Protein AF-U5S597-F1 (afdb_monomer_lite)

Secondary structure (DSSP, 8-state):
-HHHHHHHTT-SEEEEEEE-TTGGGGTTTTEEEES-SS-EEETTEEEEESS-EEEEEEE-PPPHHHHHT-SSHHHHHHHHHHHHS-------

Structure (mmCIF, N/CA/C/O backbone):
data_AF-U5S597-F1
#
_entry.id   AF-U5S597-F1
#
loop_
_atom_site.group_PDB
_atom_site.id
_atom_site.type_symbol
_atom_site.label_atom_id
_atom_site.label_alt_id
_atom_site.label_comp_id
_atom_site.label_asym_id
_atom_site.label_entity_id
_atom_site.label_seq_id
_atom_site.pdbx_PDB_ins_code
_atom_site.Cartn_x
_atom_site.Cartn_y
_atom_site.Cartn_z
_atom_site.occupancy
_atom_site.B_iso_or_equiv
_atom_site.auth_seq_id
_atom_site.auth_comp_id
_atom_site.auth_asym_id
_atom_site.auth_atom_id
_atom_site.pdbx_PDB_model_num
ATOM 1 N N . MET A 1 1 ? 0.439 -16.290 6.654 1.00 79.00 1 MET A N 1
ATOM 2 C CA . MET A 1 1 ? -0.093 -16.852 5.388 1.00 79.00 1 MET A CA 1
ATOM 3 C C . MET A 1 1 ? -0.361 -15.778 4.339 1.00 79.00 1 MET A C 1
ATOM 5 O O . MET A 1 1 ? 0.024 -15.982 3.197 1.00 79.00 1 MET A O 1
ATOM 9 N N . LEU A 1 2 ? -0.911 -14.617 4.719 1.00 82.88 2 LEU A N 1
ATOM 10 C CA . LEU A 1 2 ? -1.216 -13.510 3.799 1.00 82.88 2 LEU A CA 1
ATOM 11 C C . LEU A 1 2 ? -0.045 -13.093 2.887 1.00 82.88 2 LEU A C 1
ATOM 13 O O . LEU A 1 2 ? -0.231 -12.969 1.685 1.00 82.88 2 LEU A O 1
ATOM 17 N N . ARG A 1 3 ? 1.189 -13.003 3.412 1.00 82.69 3 ARG A N 1
ATOM 18 C CA . ARG A 1 3 ? 2.394 -12.716 2.601 1.00 82.69 3 ARG A CA 1
ATOM 19 C C . ARG A 1 3 ? 2.571 -13.679 1.420 1.00 82.69 3 ARG A C 1
ATOM 21 O O . ARG A 1 3 ? 2.950 -13.239 0.343 1.00 82.69 3 ARG A O 1
ATOM 28 N N . SER A 1 4 ? 2.345 -14.974 1.628 1.00 85.00 4 SER A N 1
ATOM 29 C CA . SER A 1 4 ? 2.521 -15.990 0.582 1.00 85.00 4 SER A CA 1
ATOM 30 C C . SER A 1 4 ? 1.420 -15.904 -0.471 1.00 85.00 4 SER A C 1
ATOM 32 O O . SER A 1 4 ? 1.703 -16.043 -1.654 1.00 85.00 4 SER A O 1
ATOM 34 N N . VAL A 1 5 ? 0.187 -15.615 -0.045 1.00 85.94 5 VAL A N 1
ATOM 35 C CA . VAL A 1 5 ? -0.959 -15.406 -0.941 1.00 85.94 5 VAL A CA 1
ATOM 36 C C . VAL A 1 5 ? -0.738 -14.170 -1.812 1.00 85.94 5 VAL A C 1
ATOM 38 O O . VAL A 1 5 ? -0.867 -14.240 -3.024 1.00 85.94 5 VAL A O 1
ATOM 41 N N . LEU A 1 6 ? -0.301 -13.058 -1.222 1.00 84.25 6 LEU A N 1
ATOM 42 C CA . LEU A 1 6 ? -0.009 -11.830 -1.965 1.00 84.25 6 LEU A CA 1
ATOM 43 C C . LEU A 1 6 ? 1.111 -12.023 -2.997 1.00 84.25 6 LEU A C 1
ATOM 45 O O . LEU A 1 6 ? 1.015 -11.512 -4.107 1.00 84.25 6 LEU A O 1
ATOM 49 N N . LYS A 1 7 ? 2.143 -12.812 -2.667 1.00 82.56 7 LYS A N 1
ATOM 50 C CA . LYS A 1 7 ? 3.187 -13.190 -3.631 1.00 82.56 7 LYS A CA 1
ATOM 51 C C . LYS A 1 7 ? 2.655 -14.041 -4.784 1.00 82.56 7 LYS A C 1
ATOM 53 O O . LYS A 1 7 ? 3.115 -13.870 -5.906 1.00 82.56 7 LYS A O 1
ATOM 58 N N . LEU A 1 8 ? 1.705 -14.941 -4.514 1.00 84.38 8 LEU A N 1
ATOM 59 C CA . LEU A 1 8 ? 1.040 -15.729 -5.556 1.00 84.38 8 LEU A CA 1
ATOM 60 C C . LEU A 1 8 ? 0.268 -14.825 -6.530 1.00 84.38 8 LEU A C 1
ATOM 62 O O . LEU A 1 8 ? 0.305 -15.067 -7.730 1.00 84.38 8 LEU A O 1
ATOM 66 N N . TYR A 1 9 ? -0.355 -13.758 -6.025 1.00 82.56 9 TYR A N 1
ATOM 67 C CA . TYR A 1 9 ? -1.063 -12.747 -6.821 1.00 82.56 9 TYR A CA 1
ATOM 68 C C . TYR A 1 9 ? -0.153 -11.632 -7.376 1.00 82.56 9 TYR A C 1
ATOM 70 O O . TYR A 1 9 ? -0.623 -10.542 -7.680 1.00 82.56 9 TYR A O 1
ATOM 78 N N . GLY A 1 10 ? 1.157 -11.869 -7.505 1.00 80.00 10 GLY A N 1
ATOM 79 C CA . GLY A 1 10 ? 2.061 -10.959 -8.223 1.00 80.00 10 GLY A CA 1
ATOM 80 C C . GLY A 1 10 ? 2.660 -9.808 -7.405 1.00 80.00 10 GLY A C 1
ATOM 81 O O . GLY A 1 10 ? 3.436 -9.014 -7.944 1.00 80.00 10 GLY A O 1
ATOM 82 N N . ALA A 1 11 ? 2.400 -9.720 -6.094 1.00 85.06 11 ALA A N 1
ATOM 83 C CA . ALA A 1 11 ? 3.105 -8.766 -5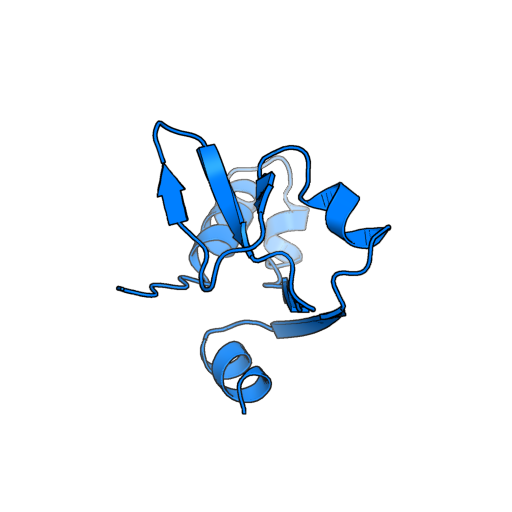.237 1.00 85.06 11 ALA A CA 1
ATOM 84 C C . ALA A 1 11 ? 4.560 -9.219 -5.026 1.00 85.06 11 ALA A C 1
ATOM 86 O O . ALA A 1 11 ? 4.843 -10.159 -4.279 1.00 85.06 11 ALA A O 1
ATOM 87 N N . SER A 1 12 ? 5.509 -8.530 -5.660 1.00 84.75 12 SER A N 1
ATOM 88 C CA . SER A 1 12 ? 6.936 -8.876 -5.564 1.00 84.75 12 SER A CA 1
ATOM 89 C C . SER A 1 12 ? 7.520 -8.526 -4.195 1.00 84.75 12 SER A C 1
ATOM 91 O O . SER A 1 12 ? 8.355 -9.257 -3.657 1.00 84.75 12 SER A O 1
ATOM 93 N N . MET A 1 13 ? 7.038 -7.436 -3.594 1.00 85.38 13 MET A N 1
ATOM 94 C CA . MET A 1 13 ? 7.390 -7.026 -2.239 1.00 85.38 13 MET A CA 1
ATOM 95 C C . MET A 1 13 ? 6.128 -6.817 -1.405 1.00 85.38 13 MET A C 1
ATOM 97 O O . MET A 1 13 ? 5.152 -6.242 -1.878 1.00 85.38 13 MET A O 1
ATOM 101 N N . VAL A 1 14 ? 6.170 -7.294 -0.157 1.00 87.44 14 VAL A N 1
ATOM 102 C CA . VAL A 1 14 ? 5.063 -7.189 0.803 1.00 87.44 14 VAL A CA 1
ATOM 103 C C . VAL A 1 14 ? 5.603 -6.707 2.147 1.00 87.44 14 VAL A C 1
ATOM 105 O O . VAL A 1 14 ? 6.298 -7.452 2.858 1.00 87.44 14 VAL A O 1
ATOM 108 N N . GLY A 1 15 ? 5.264 -5.469 2.488 1.00 86.19 15 GLY A N 1
ATOM 109 C CA . GLY A 1 15 ? 5.558 -4.820 3.760 1.00 86.19 15 GLY A CA 1
ATOM 110 C C . GLY A 1 15 ? 4.336 -4.789 4.674 1.00 86.19 15 GLY A C 1
ATOM 111 O O . GLY A 1 15 ? 3.200 -4.740 4.210 1.00 86.19 15 GLY A O 1
ATOM 112 N N . TYR A 1 16 ? 4.587 -4.808 5.979 1.00 87.50 16 TYR A N 1
ATOM 113 C CA . TYR A 1 16 ? 3.565 -4.627 7.006 1.00 87.50 16 TYR A CA 1
ATOM 114 C C . TYR A 1 16 ? 3.991 -3.465 7.888 1.00 87.50 16 TYR A C 1
ATOM 116 O O . TYR A 1 16 ? 5.161 -3.382 8.263 1.00 87.50 16 TYR A O 1
ATOM 124 N N . MET A 1 17 ? 3.052 -2.593 8.222 1.00 86.62 17 MET A N 1
ATOM 125 C CA . MET A 1 17 ? 3.280 -1.489 9.143 1.00 86.62 17 MET A CA 1
ATOM 126 C C . MET A 1 17 ? 2.093 -1.342 10.081 1.00 86.62 17 MET A C 1
ATOM 128 O O . MET A 1 17 ? 0.943 -1.466 9.665 1.00 86.62 17 MET A O 1
ATOM 132 N N . GLU A 1 18 ? 2.372 -1.074 11.348 1.00 86.56 18 GLU A N 1
ATOM 133 C CA . GLU A 1 18 ? 1.333 -0.715 12.304 1.00 86.56 18 GLU A CA 1
ATOM 134 C C . GLU A 1 18 ? 0.853 0.714 12.024 1.00 86.56 18 GLU A C 1
ATOM 136 O O . GLU A 1 18 ? 1.666 1.625 11.840 1.00 86.56 18 GLU A O 1
ATOM 141 N N . LEU A 1 19 ? -0.466 0.915 12.012 1.00 84.00 19 LEU A N 1
ATOM 142 C CA . LEU A 1 19 ? -1.083 2.231 11.890 1.00 84.00 19 LEU A CA 1
ATOM 143 C C . LEU A 1 19 ? -1.177 2.898 13.267 1.00 84.00 19 LEU A C 1
ATOM 145 O O . LEU A 1 19 ? -2.230 2.935 13.902 1.00 84.00 19 LEU A O 1
ATOM 149 N N . ASN A 1 20 ? -0.055 3.452 13.718 1.00 81.75 20 ASN A N 1
ATOM 150 C CA . ASN A 1 20 ? 0.023 4.330 14.885 1.00 81.75 20 ASN A CA 1
ATOM 151 C C . ASN A 1 20 ? -0.426 5.772 14.561 1.00 81.75 20 ASN A C 1
ATOM 153 O O . ASN A 1 20 ? -0.579 6.142 13.394 1.00 81.75 20 ASN A O 1
ATOM 157 N N . GLU A 1 21 ? -0.573 6.618 15.585 1.00 77.81 21 GLU A N 1
ATOM 158 C CA . GLU A 1 21 ? -1.022 8.018 15.458 1.00 77.81 21 GLU A CA 1
ATOM 159 C C . GLU A 1 21 ? -0.221 8.861 14.451 1.00 77.81 21 GLU A C 1
ATOM 161 O O . GLU A 1 21 ? -0.764 9.787 13.851 1.00 77.81 21 GLU A O 1
ATOM 166 N N . LYS A 1 22 ? 1.068 8.556 14.240 1.00 78.75 22 LYS A N 1
ATOM 167 C CA . LYS A 1 22 ? 1.901 9.255 13.250 1.00 78.75 22 LYS A CA 1
ATOM 168 C C . LYS A 1 22 ? 1.599 8.775 11.836 1.00 78.75 22 LYS A C 1
ATOM 170 O O . LYS A 1 22 ? 1.476 9.591 10.934 1.00 78.75 22 LYS A O 1
ATOM 175 N N . THR A 1 23 ? 1.471 7.466 11.649 1.00 75.44 23 THR A N 1
ATOM 176 C CA . THR A 1 23 ? 1.234 6.848 10.335 1.00 75.44 23 THR A CA 1
ATOM 177 C C . THR A 1 23 ? -0.203 6.978 9.844 1.00 75.44 23 THR A C 1
ATOM 179 O O . THR A 1 23 ? -0.411 7.097 8.641 1.00 75.44 23 THR A O 1
ATOM 182 N N . LYS A 1 24 ? -1.190 7.051 10.749 1.00 73.69 24 LYS A N 1
ATOM 183 C CA . LYS A 1 24 ? -2.583 7.329 10.377 1.00 73.69 24 LYS A CA 1
ATOM 184 C C . LYS A 1 24 ? -2.725 8.692 9.677 1.00 73.69 24 LYS A C 1
ATOM 186 O O . LYS A 1 24 ? -3.636 8.855 8.880 1.00 73.69 24 LYS A O 1
ATOM 191 N N . LYS A 1 25 ? -1.771 9.623 9.859 1.00 71.44 25 LYS A N 1
ATOM 192 C CA . LYS A 1 25 ? -1.723 10.918 9.146 1.00 71.44 25 LYS A CA 1
ATOM 193 C C . LYS A 1 25 ? -1.585 10.827 7.645 1.00 71.44 25 LYS A C 1
ATOM 195 O O . LYS A 1 25 ? -2.085 11.710 6.968 1.00 71.44 25 LYS A O 1
ATOM 200 N N . PHE A 1 26 ? -1.000 9.752 7.136 1.00 69.69 26 PHE A N 1
ATOM 201 C CA . PHE A 1 26 ? -0.957 9.512 5.696 1.00 69.69 26 PHE A CA 1
ATOM 202 C C . PHE A 1 26 ? -2.292 9.004 5.132 1.00 69.69 26 PHE A C 1
ATOM 204 O O . PHE A 1 26 ? -2.432 8.907 3.923 1.00 69.69 26 PHE A O 1
ATOM 211 N N . VAL A 1 27 ? -3.254 8.672 6.001 1.00 69.25 27 VAL A N 1
ATOM 212 C CA . VAL A 1 27 ? -4.583 8.143 5.651 1.00 69.25 27 VAL A CA 1
ATOM 213 C C . VAL A 1 27 ? -5.701 9.130 6.041 1.00 69.25 27 VAL A C 1
ATOM 215 O O . VAL A 1 27 ? -6.798 9.071 5.500 1.00 69.25 27 VAL A O 1
ATOM 218 N N . PHE A 1 28 ? -5.425 10.069 6.956 1.00 60.16 28 PHE A N 1
ATOM 219 C CA . PHE A 1 28 ? -6.399 11.027 7.502 1.00 60.16 28 PHE A CA 1
ATOM 220 C C . PHE A 1 28 ? -6.942 12.055 6.495 1.00 60.16 28 PHE A C 1
ATOM 222 O O . PHE A 1 28 ? -7.916 12.720 6.828 1.00 60.16 28 PHE A O 1
ATOM 229 N N . GLU A 1 29 ? -6.346 12.230 5.310 1.00 65.06 29 GLU A N 1
ATOM 230 C CA . GLU A 1 29 ? -6.908 13.163 4.315 1.00 65.06 29 GLU A CA 1
ATOM 231 C C . GLU A 1 29 ? -8.215 12.643 3.695 1.00 65.06 29 GLU A C 1
ATOM 233 O O . GLU A 1 29 ? -9.050 13.447 3.292 1.00 65.06 29 GLU A O 1
ATOM 238 N N . GLU A 1 30 ? -8.426 11.322 3.680 1.00 69.12 30 GLU A N 1
ATOM 239 C CA . GLU A 1 30 ? -9.585 10.696 3.026 1.00 69.12 30 GLU A CA 1
ATOM 240 C C . GLU A 1 30 ? -10.513 9.941 3.997 1.00 69.12 30 GLU A C 1
ATOM 242 O O . GLU A 1 30 ? -11.683 9.744 3.678 1.00 69.12 30 GLU A O 1
ATOM 247 N N . TYR A 1 31 ? -10.038 9.551 5.191 1.00 78.56 31 TYR A N 1
ATOM 248 C CA . TYR A 1 31 ? -10.775 8.655 6.096 1.00 78.56 31 TYR A CA 1
ATOM 249 C C . TYR A 1 31 ? -10.953 9.213 7.515 1.00 78.56 31 TYR A C 1
ATOM 251 O O . TYR A 1 31 ? -9.998 9.660 8.160 1.00 78.56 31 TYR A O 1
ATOM 259 N N . GLU A 1 32 ? -12.162 9.073 8.062 1.00 85.19 32 GLU A N 1
ATOM 260 C CA . GLU A 1 32 ? -12.462 9.374 9.465 1.00 85.19 32 GLU A CA 1
ATOM 261 C C . GLU A 1 32 ? -12.308 8.138 10.359 1.00 85.19 32 GLU A C 1
ATOM 263 O O . GLU A 1 32 ? -12.763 7.051 10.019 1.00 85.19 32 GLU A O 1
ATOM 268 N N . PHE A 1 33 ? -11.734 8.291 11.556 1.00 84.44 33 PHE A N 1
ATOM 269 C CA . PHE A 1 33 ? -11.621 7.191 12.519 1.00 84.44 33 PHE A CA 1
ATOM 270 C C . PHE A 1 33 ? -12.671 7.332 13.621 1.00 84.44 33 PHE A C 1
ATOM 272 O O . PHE A 1 33 ? -12.628 8.284 14.402 1.00 84.44 33 PHE A O 1
ATOM 279 N N . ARG A 1 34 ? -13.597 6.374 13.717 1.00 85.56 34 ARG A N 1
ATOM 280 C CA . ARG A 1 34 ? -14.673 6.361 14.725 1.00 85.56 34 ARG A CA 1
ATOM 281 C C . ARG A 1 34 ? -14.650 5.066 15.532 1.00 85.56 34 ARG A C 1
ATOM 283 O O . ARG A 1 34 ? -14.090 4.062 15.095 1.00 85.56 34 ARG A O 1
ATOM 290 N N . ASP A 1 35 ? -15.245 5.079 16.721 1.00 87.94 35 ASP A N 1
ATOM 291 C CA . ASP A 1 35 ? -15.386 3.870 17.540 1.00 87.94 35 ASP A CA 1
ATOM 292 C C . ASP A 1 35 ? -16.528 2.999 17.003 1.00 87.94 35 ASP A C 1
ATOM 294 O O . ASP A 1 35 ? -17.691 3.132 17.381 1.00 87.94 35 ASP A O 1
ATOM 298 N N . VAL A 1 36 ? -16.198 2.179 16.008 1.00 87.25 36 VAL A N 1
ATOM 299 C CA . VAL A 1 36 ? -17.132 1.319 15.282 1.00 87.25 36 VAL A CA 1
ATOM 300 C C . VAL A 1 36 ? -16.505 -0.061 15.084 1.00 87.25 36 VAL A C 1
ATOM 302 O O . VAL A 1 36 ? -15.282 -0.173 15.012 1.00 87.25 36 VAL A O 1
ATOM 305 N N . PRO A 1 37 ? -17.305 -1.135 14.978 1.00 85.75 37 PRO A N 1
ATOM 306 C CA . PRO A 1 37 ? -16.767 -2.493 14.883 1.00 85.75 37 PRO A CA 1
ATOM 307 C C . PRO A 1 37 ? -16.113 -2.806 13.529 1.00 85.75 37 PRO A C 1
ATOM 309 O O . PRO A 1 37 ? -15.283 -3.708 13.445 1.00 85.75 37 PRO A O 1
ATOM 312 N N . LYS A 1 38 ? -16.491 -2.099 12.457 1.00 86.81 38 LYS A N 1
ATOM 313 C CA . LYS A 1 38 ? -15.969 -2.295 11.096 1.00 86.81 38 LYS A CA 1
ATOM 314 C C . LYS A 1 38 ? -16.002 -0.991 10.307 1.00 86.81 38 LYS A C 1
ATOM 316 O O . LYS A 1 38 ? -16.783 -0.104 10.641 1.00 86.81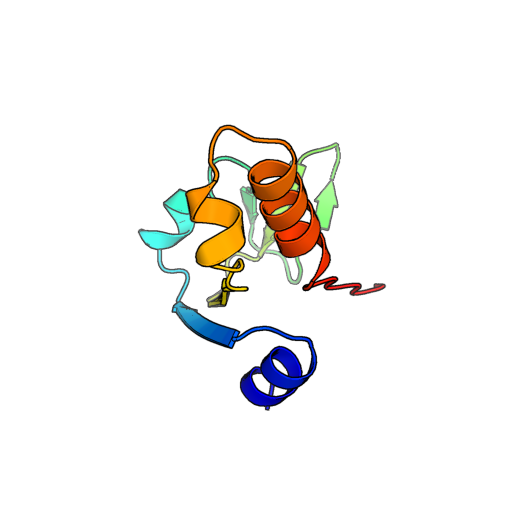 38 LYS A O 1
ATOM 321 N N . GLY A 1 39 ? -15.180 -0.908 9.263 1.00 86.06 39 GLY A N 1
ATOM 322 C CA . GLY A 1 39 ? -15.213 0.221 8.338 1.00 86.06 39 GLY A CA 1
ATOM 323 C C . GLY A 1 39 ? -16.478 0.215 7.480 1.00 86.06 39 GLY A C 1
ATOM 324 O O . GLY A 1 39 ? -17.017 -0.852 7.171 1.00 86.06 39 GLY A O 1
ATOM 325 N N . PHE A 1 40 ? -16.970 1.400 7.139 1.00 87.19 40 PHE A N 1
ATOM 326 C CA . PHE A 1 40 ? -18.137 1.596 6.282 1.00 87.19 40 PHE A CA 1
ATOM 327 C C . PHE A 1 40 ? -18.079 2.963 5.606 1.00 87.19 40 PHE A C 1
ATOM 329 O O . PHE A 1 40 ? -17.436 3.883 6.105 1.00 87.19 40 PHE A O 1
ATOM 336 N N . THR A 1 41 ? -18.803 3.087 4.502 1.00 87.38 41 THR A N 1
ATOM 337 C CA . THR A 1 41 ? -19.026 4.359 3.817 1.00 87.38 41 THR A CA 1
ATOM 338 C C . THR A 1 41 ? -20.412 4.868 4.191 1.00 87.38 41 THR A C 1
ATOM 340 O O . THR A 1 41 ? -21.395 4.141 4.033 1.00 87.38 41 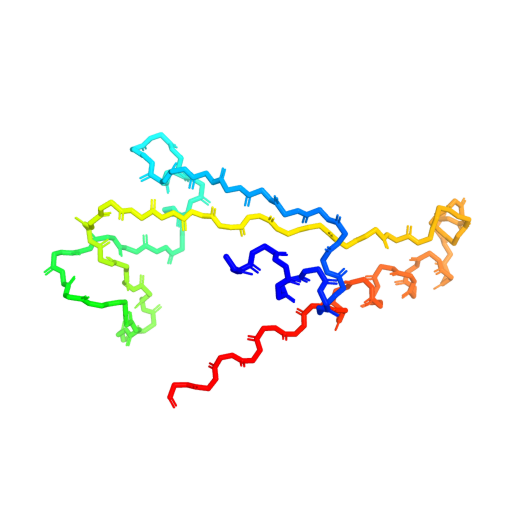THR A O 1
ATOM 343 N N . ASP A 1 42 ? -20.507 6.103 4.675 1.00 82.94 42 ASP A N 1
ATOM 344 C CA . ASP A 1 42 ? -21.783 6.767 4.947 1.00 82.94 42 ASP A CA 1
ATOM 345 C C . ASP A 1 42 ? -21.785 8.173 4.355 1.00 82.94 42 ASP A 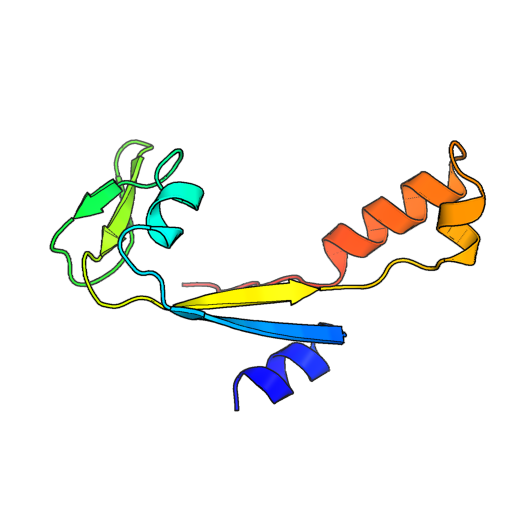C 1
ATOM 347 O O . ASP A 1 42 ? -20.865 8.955 4.579 1.00 82.94 42 ASP A O 1
ATOM 351 N N . ALA A 1 43 ? -22.807 8.474 3.553 1.00 80.38 43 ALA A N 1
ATOM 352 C CA . ALA A 1 43 ? -23.001 9.772 2.903 1.00 80.38 43 ALA A CA 1
ATOM 353 C C . ALA A 1 43 ? -21.754 10.357 2.189 1.00 80.38 43 ALA A C 1
ATOM 355 O O . ALA A 1 43 ? -21.601 11.575 2.111 1.00 80.38 43 ALA A O 1
ATOM 356 N N . GLY A 1 44 ? -20.878 9.501 1.645 1.00 80.81 44 GLY A N 1
ATOM 357 C CA . GLY A 1 44 ? -19.651 9.913 0.946 1.00 80.81 44 GLY A CA 1
ATOM 358 C C . GLY A 1 44 ? -18.432 10.126 1.848 1.00 80.81 44 GLY A C 1
ATOM 359 O O . GLY A 1 44 ? -17.413 10.610 1.368 1.00 80.81 44 GLY A O 1
ATOM 360 N N . VAL A 1 45 ? -18.529 9.766 3.130 1.00 80.94 45 VAL A N 1
ATOM 361 C CA . VAL A 1 45 ? -17.409 9.733 4.073 1.00 80.94 45 VAL A CA 1
ATOM 362 C C . VAL A 1 45 ? -17.049 8.281 4.359 1.00 80.94 45 VAL A C 1
ATOM 364 O O . VAL A 1 45 ? -17.897 7.497 4.797 1.00 80.94 45 VAL A O 1
ATOM 367 N N . ASP A 1 46 ? -15.785 7.932 4.141 1.00 86.19 46 ASP A N 1
ATOM 368 C CA . ASP A 1 46 ? -15.261 6.620 4.492 1.00 86.19 46 ASP A CA 1
ATOM 369 C C 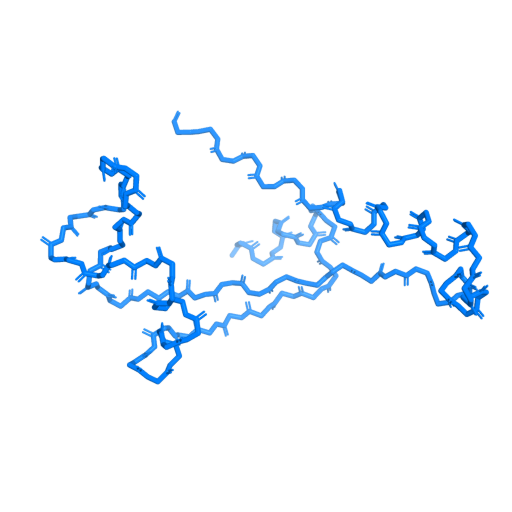. ASP A 1 46 ? -14.775 6.612 5.943 1.00 86.19 46 ASP A C 1
ATOM 371 O O . ASP A 1 46 ? -13.893 7.370 6.354 1.00 86.19 46 ASP A O 1
ATOM 375 N N . VAL A 1 47 ? -15.380 5.740 6.746 1.00 87.12 47 VAL A N 1
ATOM 376 C CA . VAL A 1 47 ? -15.097 5.606 8.172 1.00 87.12 47 VAL A CA 1
ATOM 377 C C . VAL A 1 47 ? -14.309 4.327 8.419 1.00 87.12 47 VAL A C 1
ATOM 379 O O . VAL A 1 47 ? -14.723 3.234 8.030 1.00 87.12 47 VAL A O 1
ATOM 382 N N . LEU A 1 48 ? -13.200 4.448 9.143 1.00 88.00 48 LEU A N 1
ATOM 383 C CA . LEU A 1 48 ? -12.394 3.343 9.646 1.00 88.00 48 LEU A CA 1
ATOM 384 C C . LEU A 1 48 ? -12.573 3.173 11.165 1.00 88.00 48 LEU A C 1
ATOM 386 O O . LEU A 1 48 ? -12.773 4.147 11.897 1.00 88.00 48 LEU A O 1
ATOM 390 N N . PRO A 1 49 ? -12.480 1.937 11.677 1.00 87.88 49 PRO A N 1
ATOM 391 C CA . PRO A 1 49 ? -12.594 1.675 13.104 1.00 87.88 49 PRO A CA 1
ATOM 392 C C . PRO A 1 49 ? -11.360 2.196 13.855 1.00 87.88 49 PRO A C 1
ATOM 394 O O . PRO A 1 49 ? -10.217 1.988 13.438 1.00 87.88 49 PRO A O 1
ATOM 397 N N . ASN A 1 50 ? -11.569 2.840 15.002 1.00 84.69 50 ASN A N 1
ATOM 398 C CA . ASN A 1 50 ? -10.496 3.360 15.849 1.00 84.69 50 ASN A CA 1
ATOM 399 C C . ASN A 1 50 ? -9.873 2.275 16.749 1.00 84.69 50 ASN A C 1
ATOM 401 O O . ASN A 1 50 ? -9.766 2.419 17.963 1.00 84.69 50 ASN A O 1
ATOM 405 N N . VAL A 1 51 ? -9.447 1.178 16.131 1.00 83.75 51 VAL A N 1
ATOM 406 C CA . VAL A 1 51 ? -8.724 0.069 16.767 1.00 83.75 51 VAL A CA 1
ATOM 407 C C . VAL A 1 51 ? -7.272 0.035 16.267 1.00 83.75 51 VAL A C 1
ATOM 409 O O . VAL A 1 51 ? -6.928 0.771 15.331 1.00 83.75 51 VAL A O 1
ATOM 412 N N . PRO A 1 52 ? -6.380 -0.776 16.866 1.00 82.00 52 PRO A N 1
ATOM 413 C CA . PRO A 1 52 ? -5.063 -1.033 16.294 1.00 82.00 52 PRO A CA 1
ATOM 414 C C . PRO A 1 52 ? -5.210 -1.659 14.904 1.00 82.00 52 PRO A C 1
ATOM 416 O O . PRO A 1 52 ? -5.706 -2.776 14.757 1.00 82.00 52 PRO A O 1
ATOM 419 N N . LEU A 1 53 ? -4.802 -0.915 13.879 1.00 85.31 53 LEU A N 1
ATOM 420 C CA . LEU A 1 53 ? -4.884 -1.333 12.483 1.00 85.31 53 LEU A CA 1
ATOM 421 C C . LEU A 1 53 ? -3.487 -1.551 11.911 1.00 85.31 53 LEU A C 1
ATOM 423 O O . LEU A 1 53 ? -2.493 -1.027 12.413 1.00 85.31 53 LEU A O 1
ATOM 427 N N . TRP A 1 54 ? -3.427 -2.316 10.827 1.00 86.19 54 TRP A N 1
ATOM 428 C CA . TRP A 1 54 ? -2.193 -2.624 10.120 1.00 86.19 54 TRP A CA 1
ATOM 429 C C . TRP A 1 54 ? -2.346 -2.280 8.645 1.00 86.19 54 TRP A C 1
ATOM 431 O O . TRP A 1 54 ? -3.295 -2.711 7.994 1.00 86.19 54 TRP A O 1
ATOM 441 N N . GLY A 1 55 ? -1.395 -1.512 8.124 1.00 84.50 55 GLY A N 1
ATOM 442 C CA . GLY A 1 55 ? -1.245 -1.256 6.702 1.00 84.50 55 GLY A CA 1
ATOM 443 C C . GLY A 1 55 ? -0.433 -2.367 6.047 1.00 84.50 55 GLY A C 1
ATOM 444 O O . GLY A 1 55 ? 0.579 -2.823 6.591 1.00 84.50 55 GLY A O 1
ATOM 445 N N . ILE A 1 56 ? -0.869 -2.791 4.864 1.00 86.69 56 ILE A N 1
ATOM 446 C CA . ILE A 1 56 ? -0.147 -3.750 4.029 1.00 86.69 56 ILE A CA 1
ATOM 447 C C . ILE A 1 56 ? 0.303 -3.010 2.776 1.00 86.69 56 ILE A C 1
ATOM 449 O O . ILE A 1 56 ? -0.516 -2.618 1.952 1.00 86.69 56 ILE A O 1
ATOM 453 N N . GLY A 1 57 ? 1.612 -2.813 2.646 1.00 83.56 57 GLY A N 1
ATOM 454 C CA . GLY A 1 57 ? 2.215 -2.210 1.463 1.00 83.56 57 GLY A CA 1
ATOM 455 C C . GLY A 1 57 ? 2.601 -3.288 0.459 1.00 83.56 57 GLY A C 1
ATOM 456 O O . GLY A 1 57 ? 3.304 -4.239 0.814 1.00 83.56 57 GLY A O 1
ATOM 457 N N . LEU A 1 58 ? 2.171 -3.132 -0.790 1.00 86.44 58 LEU A N 1
ATOM 458 C CA . LEU A 1 58 ? 2.504 -4.029 -1.894 1.00 86.44 58 LEU A CA 1
ATOM 459 C C . LEU A 1 58 ? 3.309 -3.259 -2.936 1.00 86.44 58 LEU A C 1
ATOM 461 O O . LEU A 1 58 ? 3.010 -2.101 -3.213 1.00 86.44 58 LEU A O 1
ATOM 465 N N . ALA A 1 59 ? 4.311 -3.903 -3.528 1.00 84.00 59 ALA A N 1
ATOM 466 C CA . ALA A 1 59 ? 4.997 -3.354 -4.690 1.00 84.00 59 ALA A CA 1
ATOM 467 C C . ALA A 1 59 ? 4.953 -4.342 -5.851 1.00 84.00 59 ALA A C 1
ATOM 469 O O . ALA A 1 59 ? 5.272 -5.528 -5.690 1.00 84.00 59 ALA A O 1
ATOM 470 N N . CYS A 1 60 ? 4.605 -3.812 -7.019 1.00 83.06 60 CYS A N 1
ATOM 471 C CA . CYS A 1 60 ? 4.672 -4.508 -8.289 1.00 83.06 60 CYS A CA 1
ATOM 472 C C . CYS A 1 60 ? 5.696 -3.786 -9.182 1.00 83.06 60 CYS A C 1
ATOM 474 O O . CYS A 1 60 ? 5.515 -2.601 -9.467 1.00 83.06 60 CYS A O 1
ATOM 476 N N . PRO A 1 61 ? 6.818 -4.430 -9.539 1.00 83.06 61 PRO A N 1
ATOM 477 C CA . PRO A 1 61 ? 7.865 -3.793 -10.316 1.00 83.06 61 PRO A CA 1
ATOM 478 C C . PRO A 1 61 ? 7.433 -3.653 -11.776 1.00 83.06 61 PRO A C 1
ATOM 480 O O . PRO A 1 61 ? 6.910 -4.589 -12.378 1.00 83.06 61 PRO A O 1
ATOM 483 N N . ASN A 1 62 ? 7.720 -2.492 -12.357 1.00 86.19 62 ASN A N 1
ATOM 484 C CA . ASN A 1 62 ? 7.647 -2.295 -13.801 1.00 86.19 62 ASN A CA 1
ATOM 485 C C . ASN A 1 62 ? 8.921 -2.842 -14.469 1.00 86.19 62 ASN A C 1
ATOM 487 O O . ASN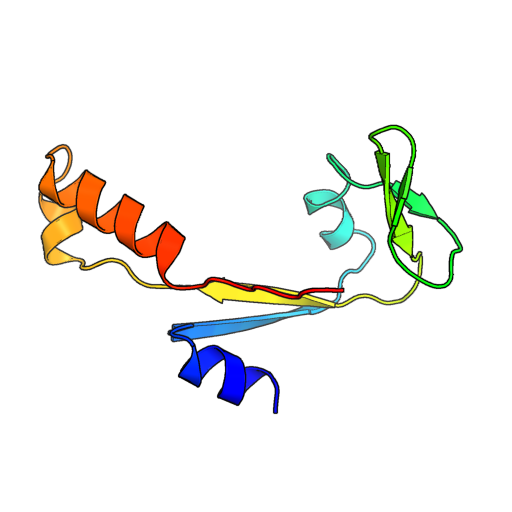 A 1 62 ? 9.966 -2.944 -13.822 1.00 86.19 62 ASN A O 1
ATOM 491 N N . SER A 1 63 ? 8.861 -3.160 -15.768 1.00 87.12 63 SER A N 1
ATOM 492 C CA . SER A 1 63 ? 10.076 -3.493 -16.530 1.00 87.12 63 SER A CA 1
ATOM 493 C C . SER A 1 63 ? 10.985 -2.269 -16.596 1.00 87.12 63 SER A C 1
ATOM 495 O O . SER A 1 63 ? 10.567 -1.189 -17.018 1.00 87.12 63 SER A O 1
ATOM 497 N N . VAL A 1 64 ? 12.238 -2.448 -16.184 1.00 90.50 64 VAL A N 1
ATOM 498 C CA . VAL A 1 64 ? 13.241 -1.377 -16.163 1.00 90.50 64 VAL A CA 1
ATOM 499 C C . VAL A 1 64 ? 13.532 -0.901 -17.584 1.00 90.50 64 VAL A C 1
ATOM 501 O O . VAL A 1 64 ? 13.628 0.299 -17.828 1.00 90.50 64 VAL A O 1
ATOM 504 N N . GLU A 1 65 ? 13.601 -1.833 -18.530 1.00 92.62 65 GLU A N 1
ATOM 505 C CA . GLU A 1 65 ? 13.864 -1.586 -19.945 1.00 92.62 65 GLU A CA 1
ATOM 506 C C . GLU A 1 65 ? 12.751 -0.743 -20.566 1.00 92.62 65 GLU A C 1
ATOM 508 O O . GLU A 1 65 ? 13.023 0.248 -21.241 1.00 92.62 65 GLU A O 1
ATOM 513 N N . ASN A 1 66 ? 11.491 -1.087 -20.285 1.00 91.06 66 ASN A N 1
ATOM 514 C CA . ASN A 1 66 ? 10.347 -0.345 -20.802 1.00 91.06 66 ASN A CA 1
ATOM 515 C C . ASN A 1 66 ? 10.277 1.062 -20.205 1.00 91.06 66 ASN A C 1
ATOM 517 O O . ASN A 1 66 ? 10.067 2.031 -20.936 1.00 91.06 66 ASN A O 1
ATOM 521 N N . ILE A 1 67 ? 10.494 1.197 -18.894 1.00 93.44 67 ILE A N 1
ATOM 522 C CA . ILE A 1 67 ? 10.481 2.501 -18.223 1.00 93.44 67 ILE A CA 1
ATOM 523 C C . ILE A 1 67 ? 11.625 3.393 -18.717 1.00 93.44 67 ILE A C 1
ATOM 525 O O . ILE A 1 67 ? 11.400 4.587 -18.922 1.00 93.44 67 ILE A O 1
ATOM 529 N N . ALA A 1 68 ? 12.805 2.826 -18.996 1.00 92.81 68 ALA A N 1
ATOM 530 C CA . ALA A 1 68 ? 13.969 3.552 -19.510 1.00 92.81 68 ALA A CA 1
ATOM 531 C C . ALA A 1 68 ? 13.722 4.238 -20.865 1.00 92.81 68 ALA A C 1
ATOM 533 O O . ALA A 1 68 ? 14.413 5.195 -21.201 1.00 92.81 68 ALA A O 1
ATOM 534 N N . THR A 1 69 ? 12.713 3.803 -21.625 1.00 92.56 69 THR A N 1
ATOM 535 C CA . THR A 1 69 ? 12.305 4.471 -22.872 1.00 92.56 69 THR A CA 1
ATOM 536 C C . THR A 1 69 ? 11.461 5.734 -22.649 1.00 92.56 69 THR A C 1
ATOM 538 O O . THR A 1 69 ? 10.938 6.297 -23.607 1.00 92.56 69 THR A O 1
ATOM 541 N N . GLY A 1 70 ? 11.263 6.169 -21.402 1.00 89.12 70 GLY A N 1
ATOM 542 C CA . GLY A 1 70 ? 10.463 7.344 -21.065 1.00 89.12 70 GLY A CA 1
ATOM 543 C C . GLY A 1 70 ? 11.045 8.654 -21.626 1.00 89.12 70 GLY A C 1
ATOM 544 O O . GLY A 1 70 ? 12.260 8.843 -21.568 1.00 89.12 70 GLY A O 1
ATOM 545 N N . PRO A 1 71 ? 10.211 9.589 -22.123 1.00 90.25 71 PRO A N 1
ATOM 546 C CA . PRO A 1 71 ? 8.747 9.549 -22.196 1.00 90.25 71 PRO A CA 1
ATOM 547 C C . PRO A 1 71 ? 8.250 8.962 -23.534 1.00 90.25 71 PRO A C 1
ATOM 549 O O . PRO A 1 71 ? 8.061 9.683 -24.512 1.00 90.25 71 PRO A O 1
ATOM 552 N N . SER A 1 72 ? 7.999 7.651 -23.587 1.00 92.31 72 SER A N 1
ATOM 553 C CA . SER A 1 72 ? 7.431 6.970 -24.760 1.00 92.31 72 SER A CA 1
ATOM 554 C C . SER A 1 72 ? 6.172 6.181 -24.404 1.00 92.31 72 SER A C 1
ATOM 556 O O . SER A 1 72 ? 5.915 5.876 -23.238 1.00 92.31 72 SER A O 1
ATOM 558 N N . GLN A 1 73 ? 5.408 5.786 -25.427 1.00 91.81 73 GLN A N 1
ATOM 559 C CA . GLN A 1 73 ? 4.220 4.940 -25.268 1.00 91.81 73 GLN A CA 1
ATOM 560 C C . GLN A 1 73 ? 4.526 3.595 -24.588 1.00 91.81 73 GLN A C 1
ATOM 562 O O . GLN A 1 73 ? 3.683 3.075 -23.866 1.00 91.81 73 GLN A O 1
ATOM 567 N N . ILE A 1 74 ? 5.738 3.058 -24.754 1.00 90.44 74 ILE A N 1
ATOM 568 C CA . ILE A 1 74 ? 6.162 1.802 -24.116 1.00 90.44 74 ILE A CA 1
ATOM 569 C C . ILE A 1 74 ? 6.313 1.994 -22.601 1.00 90.44 74 ILE A C 1
ATOM 571 O O . ILE A 1 74 ? 5.854 1.161 -21.817 1.00 90.44 74 ILE A O 1
ATOM 575 N N . SER A 1 75 ? 6.894 3.121 -22.184 1.00 91.06 75 SER A N 1
ATOM 576 C CA . SER A 1 75 ? 7.013 3.489 -20.770 1.00 91.06 75 SER A CA 1
ATOM 577 C C . SER A 1 75 ? 5.630 3.678 -20.128 1.00 91.06 75 SER A C 1
ATOM 579 O O . SER A 1 75 ? 5.349 3.099 -19.078 1.00 91.06 75 SER A O 1
ATOM 581 N N . TYR A 1 76 ? 4.711 4.380 -20.805 1.00 88.25 76 TYR A N 1
ATOM 582 C CA . TYR A 1 76 ? 3.332 4.549 -20.326 1.00 88.25 76 TYR A CA 1
ATOM 583 C C . TYR A 1 76 ? 2.557 3.228 -20.243 1.00 88.25 76 TYR A C 1
ATOM 585 O O . TYR A 1 76 ? 1.877 2.985 -19.246 1.00 88.25 76 TYR A O 1
ATOM 593 N N . ALA A 1 77 ? 2.689 2.352 -21.243 1.00 87.19 77 ALA A N 1
ATOM 594 C CA . ALA A 1 77 ? 2.061 1.034 -21.230 1.00 87.19 77 ALA A CA 1
ATOM 595 C C . ALA A 1 77 ? 2.566 0.173 -20.062 1.00 87.19 77 ALA A C 1
ATOM 597 O O . ALA A 1 77 ? 1.763 -0.474 -19.392 1.00 87.19 77 ALA A O 1
ATOM 598 N N . SER A 1 78 ? 3.871 0.204 -19.765 1.00 87.12 78 SER A N 1
ATOM 599 C CA . SER A 1 78 ? 4.425 -0.531 -18.622 1.00 87.12 78 SER A CA 1
ATOM 600 C C . SER A 1 78 ? 3.854 -0.043 -17.293 1.00 87.12 78 SER A C 1
ATOM 602 O O . SER A 1 78 ? 3.540 -0.869 -16.442 1.00 87.12 78 SER A O 1
ATOM 604 N N . THR A 1 79 ? 3.693 1.270 -17.118 1.00 86.12 79 THR A N 1
ATOM 605 C CA . THR A 1 79 ? 3.054 1.837 -15.923 1.00 86.12 79 THR A CA 1
ATOM 606 C C . THR A 1 79 ? 1.589 1.413 -15.825 1.00 86.12 79 THR A C 1
ATOM 608 O O . THR A 1 79 ? 1.163 0.940 -14.775 1.00 86.12 79 THR A O 1
ATOM 611 N N . GLY A 1 80 ? 0.826 1.515 -16.919 1.00 84.38 80 GLY A N 1
ATOM 612 C CA . GLY A 1 80 ? -0.583 1.107 -16.955 1.00 84.38 80 GLY A CA 1
ATOM 613 C C . GLY A 1 80 ? -0.786 -0.367 -16.593 1.00 84.38 80 GLY A C 1
ATOM 614 O O . GLY A 1 80 ? -1.649 -0.688 -15.780 1.00 84.38 80 GLY A O 1
ATOM 615 N N . LEU A 1 81 ? 0.060 -1.257 -17.119 1.00 81.81 81 LEU A N 1
ATOM 616 C CA . LEU A 1 81 ? 0.037 -2.677 -16.761 1.00 81.81 81 LEU A CA 1
ATOM 617 C C . LEU A 1 81 ? 0.384 -2.896 -15.282 1.00 81.81 81 LEU A C 1
ATOM 619 O O . LEU A 1 81 ? -0.307 -3.663 -14.613 1.00 81.81 81 LEU A O 1
ATOM 623 N N . GLY A 1 82 ? 1.370 -2.174 -14.741 1.00 80.06 82 GLY A N 1
ATOM 624 C CA . GLY A 1 82 ? 1.729 -2.228 -13.321 1.00 80.06 82 GLY A CA 1
ATOM 625 C C . GLY A 1 82 ? 0.560 -1.935 -12.370 1.00 80.06 82 GLY A C 1
ATOM 626 O O . GLY A 1 82 ? 0.429 -2.602 -11.346 1.00 80.06 82 GLY A O 1
ATOM 627 N N . HIS A 1 83 ? -0.336 -1.009 -12.731 1.00 78.06 83 HIS A N 1
ATOM 628 C CA . HIS A 1 83 ? -1.534 -0.687 -11.940 1.00 78.06 83 HIS A CA 1
ATOM 629 C C . HIS A 1 83 ? -2.612 -1.782 -11.949 1.00 78.06 83 HIS A C 1
ATOM 631 O O . HIS A 1 83 ? -3.448 -1.809 -11.052 1.00 78.06 83 HIS A O 1
ATOM 637 N N . THR A 1 84 ? -2.599 -2.683 -12.934 1.00 73.38 84 THR A N 1
ATOM 638 C CA . THR A 1 84 ? -3.617 -3.744 -13.086 1.00 73.38 84 THR A CA 1
ATOM 639 C C . THR A 1 84 ? -3.160 -5.105 -12.564 1.00 73.38 84 THR A C 1
ATOM 641 O O . THR A 1 84 ? -3.971 -6.014 -12.434 1.00 73.38 84 THR A O 1
ATOM 644 N N . MET A 1 85 ? -1.873 -5.261 -12.231 1.00 67.00 85 MET A N 1
ATOM 645 C CA . MET A 1 85 ? -1.322 -6.554 -11.809 1.00 67.00 85 MET A CA 1
ATOM 646 C C . MET A 1 85 ? -1.801 -7.029 -10.433 1.00 67.00 85 MET A C 1
ATOM 648 O O . MET A 1 85 ? -1.768 -8.228 -10.172 1.00 67.00 85 MET A O 1
ATOM 652 N N . ILE A 1 86 ? -2.230 -6.121 -9.552 1.00 58.72 86 ILE A N 1
ATOM 653 C CA . ILE A 1 86 ? -2.745 -6.474 -8.224 1.00 58.72 86 ILE A CA 1
ATOM 654 C C . ILE A 1 86 ? -4.208 -6.047 -8.144 1.00 58.72 86 ILE A C 1
ATOM 656 O O . ILE A 1 86 ? -4.533 -4.968 -7.654 1.00 58.72 86 ILE A O 1
ATOM 660 N N . GLU A 1 87 ? -5.099 -6.909 -8.621 1.00 50.34 87 GLU A N 1
ATOM 661 C CA . GLU A 1 87 ? -6.533 -6.740 -8.421 1.00 50.34 87 GLU A CA 1
ATOM 662 C C . GLU A 1 87 ? -6.929 -7.382 -7.082 1.00 50.34 87 GLU A C 1
ATOM 664 O O . GLU A 1 87 ? -7.049 -8.600 -6.950 1.00 50.34 87 GLU A O 1
ATOM 669 N N . VAL A 1 88 ? -7.085 -6.558 -6.041 1.00 46.53 88 VAL A N 1
ATOM 670 C CA . VAL A 1 88 ? -7.640 -7.001 -4.752 1.00 46.53 88 VAL A CA 1
ATOM 671 C C . VAL A 1 88 ? -9.164 -6.918 -4.837 1.00 46.53 88 VAL A C 1
ATOM 673 O O . VAL A 1 88 ? -9.786 -6.034 -4.256 1.00 46.53 88 VAL A O 1
ATOM 676 N N . THR A 1 89 ? -9.799 -7.825 -5.580 1.00 39.12 89 THR A N 1
ATOM 677 C CA . THR A 1 89 ? -11.258 -7.992 -5.515 1.00 39.12 89 THR A CA 1
ATOM 678 C C . THR A 1 89 ? -11.621 -8.696 -4.213 1.00 39.12 89 THR A C 1
ATOM 680 O O . THR A 1 89 ? -11.655 -9.923 -4.132 1.00 39.12 89 THR A O 1
ATOM 683 N N . GLY A 1 90 ? -11.868 -7.909 -3.169 1.00 31.20 90 GLY A N 1
ATOM 684 C CA . GLY A 1 90 ? -12.623 -8.339 -2.000 1.00 31.20 90 GLY A CA 1
ATOM 685 C C . GLY A 1 90 ? -14.095 -8.020 -2.223 1.00 31.20 90 GLY A C 1
ATOM 686 O O . GLY A 1 90 ? -14.523 -6.905 -1.952 1.00 31.20 90 GLY A O 1
ATOM 687 N N . SER A 1 91 ? -14.869 -8.970 -2.746 1.00 26.91 91 SER A N 1
ATOM 688 C CA . SER A 1 91 ? -16.329 -8.890 -2.690 1.00 26.91 91 SER A CA 1
ATOM 689 C C . SER A 1 91 ? -16.772 -9.099 -1.241 1.00 26.91 91 SER A C 1
ATOM 691 O O . SER A 1 91 ? -16.481 -10.151 -0.666 1.00 26.91 91 SER A O 1
ATOM 693 N N . CYS A 1 92 ? -17.415 -8.079 -0.669 1.00 29.09 92 CYS A N 1
ATOM 694 C CA . CYS A 1 92 ? -18.123 -8.142 0.610 1.00 29.09 92 CYS A CA 1
ATOM 695 C C . CYS A 1 92 ? -19.242 -9.189 0.593 1.00 29.09 92 CYS A C 1
ATOM 697 O O . CYS A 1 92 ? -19.896 -9.328 -0.467 1.00 29.09 92 CYS A O 1
#

Radius of gyration: 16.92 Å; chains: 1; bounding box: 37×30×43 Å

Sequence (92 aa):
MLRSVLKLYGASMVGYMELNEKTKKFVFEEYEFRDVPKGFTDAGVDVLPNVPLWGIGLACPNSVENIATGPSQISYASTGLGHTMIEVTGSC

Foldseek 3Di:
DVVVVVVVLQQPDKDKDKCDPVNCVVVVVQAAEDCDPAWDDDPRHTYGHPDTDMDIDTAHDFPPVQCVPPPDPSNVVSVVVRVVSHDPPDDD

pLDDT: mean 80.34, std 13.39, range [26.91, 93.44]